Protein AF-A0A2Z5TQY1-F1 (afdb_monomer_lite)

Secondary structure (DSSP, 8-state):
------TT-----HHHHTTTT---HHHHHHHHHHHHHHTT--HHHHHHTTPPPHHHHHT--HHHHHHHHHHHHHHHHHHH--HHHHHHHHT-HHHHHHHHHH-----

pLDDT: mean 81.79, std 12.51, range [47.22, 91.69]

Structure (mmCIF, N/CA/C/O backbone):
data_AF-A0A2Z5TQY1-F1
#
_entry.id   AF-A0A2Z5TQY1-F1
#
loop_
_atom_site.group_PDB
_atom_site.id
_atom_site.type_symbol
_atom_site.label_atom_id
_atom_site.label_alt_id
_atom_site.label_comp_id
_atom_site.label_asym_id
_atom_site.label_entity_id
_atom_site.label_seq_id
_atom_site.pdbx_PDB_ins_code
_atom_site.Cartn_x
_atom_site.Cartn_y
_atom_site.Cartn_z
_atom_site.occupancy
_atom_site.B_iso_or_equiv
_atom_site.auth_seq_id
_atom_site.auth_comp_id
_atom_site.auth_asym_id
_atom_site.auth_atom_id
_atom_site.pdbx_PDB_model_num
ATOM 1 N N . MET A 1 1 ? -34.156 15.464 27.655 1.00 47.22 1 MET A N 1
ATOM 2 C CA . MET A 1 1 ? -33.982 14.106 28.207 1.00 47.22 1 MET A CA 1
ATOM 3 C C . MET A 1 1 ? -32.524 13.991 28.590 1.00 47.22 1 MET A C 1
ATOM 5 O O . MET A 1 1 ? -31.688 14.123 27.707 1.00 47.22 1 MET A O 1
ATOM 9 N N . GLU A 1 2 ? -32.223 13.866 29.880 1.00 56.53 2 GLU A N 1
ATOM 10 C CA . GLU A 1 2 ? -30.855 13.606 30.336 1.00 56.53 2 GLU A CA 1
ATOM 11 C C . GLU A 1 2 ? -30.535 12.130 30.107 1.00 56.53 2 GLU A C 1
ATOM 13 O O . GLU A 1 2 ? -31.314 11.247 30.470 1.00 56.53 2 GLU A O 1
ATOM 18 N N . LEU A 1 3 ? -29.417 11.872 29.434 1.00 64.00 3 LEU A N 1
ATOM 19 C CA . LEU A 1 3 ? -28.947 10.528 29.140 1.00 64.00 3 LEU A CA 1
ATOM 20 C C . LEU A 1 3 ? -28.297 9.966 30.413 1.00 64.00 3 LEU A C 1
ATOM 22 O O . LEU A 1 3 ? -27.142 10.260 30.708 1.00 64.00 3 LEU A O 1
ATOM 26 N N . VAL A 1 4 ? -29.052 9.199 31.201 1.00 71.56 4 VAL A N 1
ATOM 27 C CA . VAL A 1 4 ? -28.528 8.538 32.405 1.00 71.56 4 VAL A CA 1
ATOM 28 C C . VAL A 1 4 ? -27.828 7.250 31.978 1.00 71.56 4 VAL A C 1
ATOM 30 O O . VAL A 1 4 ? -28.479 6.262 31.636 1.00 71.56 4 VAL A O 1
ATOM 33 N N . LEU A 1 5 ? -26.497 7.280 31.943 1.00 70.75 5 LEU A N 1
ATOM 34 C CA . LEU A 1 5 ? -25.688 6.122 31.571 1.00 70.75 5 LEU A CA 1
ATOM 35 C C . LEU A 1 5 ? -25.621 5.113 32.736 1.00 70.75 5 LEU A C 1
ATOM 37 O O . LEU A 1 5 ? -25.535 5.524 33.895 1.00 70.75 5 LEU A O 1
ATOM 41 N N . PRO A 1 6 ? -25.652 3.795 32.462 1.00 73.56 6 PRO A N 1
ATOM 42 C CA . PRO A 1 6 ? -25.461 2.770 33.485 1.00 73.56 6 PRO A CA 1
ATOM 43 C C . PRO A 1 6 ? -24.115 2.938 34.205 1.00 73.56 6 PRO A C 1
ATOM 45 O O . PRO A 1 6 ? -23.114 3.247 33.566 1.00 73.56 6 PRO A O 1
ATOM 48 N N . ASN A 1 7 ? -24.058 2.639 35.507 1.00 66.19 7 ASN A N 1
ATOM 49 C CA . ASN A 1 7 ? -22.859 2.799 36.356 1.00 66.19 7 ASN A CA 1
ATOM 50 C C . ASN A 1 7 ? -21.606 2.009 35.908 1.00 66.19 7 ASN A C 1
ATOM 52 O O . ASN A 1 7 ? -20.544 2.186 36.493 1.00 66.19 7 ASN A O 1
ATOM 56 N N . ASN A 1 8 ? -21.716 1.158 34.883 1.00 63.25 8 ASN A N 1
ATOM 57 C CA . ASN A 1 8 ? -20.603 0.412 34.287 1.00 63.25 8 ASN A CA 1
ATOM 58 C C . ASN A 1 8 ? -20.180 0.969 32.915 1.00 63.25 8 ASN A C 1
ATOM 60 O O . ASN A 1 8 ? -19.533 0.269 32.137 1.00 63.25 8 ASN A O 1
ATOM 64 N N . TYR A 1 9 ? -20.582 2.193 32.575 1.00 57.62 9 TYR A N 1
ATOM 65 C CA . TYR A 1 9 ? -20.153 2.838 31.343 1.00 57.62 9 TYR A CA 1
ATOM 66 C C . TYR A 1 9 ? -18.723 3.362 31.503 1.00 57.62 9 TYR A C 1
ATOM 68 O O . TYR A 1 9 ? -18.470 4.276 32.285 1.00 57.62 9 TYR A O 1
ATOM 76 N N . VAL A 1 10 ? -17.787 2.779 30.755 1.00 65.81 10 VAL A N 1
ATOM 77 C CA . VAL A 1 10 ? -16.455 3.355 30.551 1.00 65.81 10 VAL A CA 1
ATOM 78 C C . VAL A 1 10 ? -16.571 4.276 29.345 1.00 65.81 10 VAL A C 1
ATOM 80 O O . VAL A 1 10 ? -16.863 3.818 28.240 1.00 65.81 10 VAL A O 1
ATOM 83 N N . ALA A 1 11 ? -16.407 5.580 29.563 1.00 67.50 11 ALA A N 1
ATOM 84 C CA . ALA A 1 11 ? -16.276 6.521 28.462 1.00 67.50 11 ALA A CA 1
ATOM 85 C C . ALA A 1 11 ? -14.934 6.252 27.778 1.00 67.50 11 ALA A C 1
ATOM 87 O O . ALA A 1 11 ? -13.893 6.419 28.403 1.00 67.50 11 ALA A O 1
ATOM 88 N N . LEU A 1 12 ? -14.984 5.785 26.532 1.00 60.97 12 LEU A N 1
ATOM 89 C CA . LEU A 1 12 ? -13.794 5.597 25.713 1.00 60.97 12 LEU A CA 1
ATOM 90 C C . LEU A 1 12 ? -13.373 6.957 25.170 1.00 60.97 12 LEU A C 1
ATOM 92 O O . LEU A 1 12 ? -14.189 7.663 24.568 1.00 60.97 12 LEU A O 1
ATOM 96 N N . GLU A 1 13 ? -12.118 7.329 25.390 1.00 59.34 13 GLU A N 1
ATOM 97 C CA . GLU A 1 13 ? -11.576 8.550 24.803 1.00 59.34 13 GLU A CA 1
ATOM 98 C C . GLU A 1 13 ? -11.445 8.390 23.277 1.00 59.34 13 GLU A C 1
ATOM 100 O O . GLU A 1 13 ? -11.345 7.281 22.748 1.00 59.34 13 GLU A O 1
ATOM 105 N N . GLU A 1 14 ? -11.471 9.496 22.531 1.00 53.09 14 GLU A N 1
ATOM 106 C CA . GLU A 1 14 ? -11.428 9.486 21.057 1.00 53.09 14 GLU A CA 1
ATOM 107 C C . GLU A 1 14 ? -10.188 8.735 20.512 1.00 53.09 14 GLU A C 1
ATOM 109 O O . GLU A 1 14 ? -10.241 8.100 19.457 1.00 53.09 14 GLU A O 1
ATOM 114 N N . GLU A 1 15 ? -9.091 8.727 21.278 1.00 50.56 15 GLU A N 1
ATOM 115 C CA . GLU A 1 15 ? -7.882 7.940 21.002 1.00 50.56 15 GLU A CA 1
ATOM 116 C C . GLU A 1 15 ? -8.041 6.435 21.280 1.00 50.56 15 GLU A C 1
ATOM 118 O O . GLU A 1 15 ? -7.414 5.616 20.608 1.00 50.56 15 GLU A O 1
ATOM 123 N N . GLU A 1 16 ? -8.899 6.038 22.219 1.00 49.97 16 GLU A N 1
ATOM 124 C CA . GLU A 1 16 ? -9.216 4.634 22.518 1.00 49.97 16 GLU A CA 1
ATOM 125 C C . GLU A 1 16 ? -10.210 4.058 21.499 1.00 49.97 16 GLU A C 1
ATOM 127 O O . GLU A 1 16 ? -10.156 2.874 21.157 1.00 49.97 16 GLU A O 1
ATOM 132 N N . MET A 1 17 ? -11.055 4.920 20.923 1.00 52.62 17 MET A N 1
ATOM 133 C CA . MET A 1 17 ? -11.953 4.587 19.813 1.00 52.62 17 MET A CA 1
ATOM 134 C C . MET A 1 17 ? -11.197 4.257 18.512 1.00 52.62 17 MET A C 1
ATOM 136 O O . MET A 1 17 ? -11.721 3.511 17.686 1.00 52.62 17 MET A O 1
ATOM 140 N N . MET A 1 18 ? -9.951 4.726 18.330 1.00 51.66 18 MET A N 1
ATOM 141 C CA . MET A 1 18 ? -9.102 4.334 17.187 1.00 51.66 18 MET A CA 1
ATOM 142 C C . MET A 1 18 ? -8.743 2.841 17.186 1.00 51.66 18 MET A C 1
ATOM 144 O O . MET A 1 18 ? -8.474 2.280 16.123 1.00 51.66 18 MET A O 1
ATOM 148 N N . TYR A 1 19 ? -8.726 2.191 18.354 1.00 50.88 19 TYR A N 1
ATOM 149 C CA . TYR A 1 19 ? -8.371 0.774 18.484 1.00 50.88 19 TYR A CA 1
ATOM 150 C C . TYR A 1 19 ? -9.563 -0.173 18.292 1.00 50.88 19 TYR A C 1
ATOM 152 O O . TYR A 1 19 ? -9.359 -1.379 18.146 1.00 50.88 19 TYR A O 1
ATOM 160 N N . LEU A 1 20 ? -10.794 0.347 18.247 1.00 53.75 20 LEU A N 1
ATOM 161 C CA . LEU A 1 20 ? -12.004 -0.466 18.077 1.00 53.75 20 LEU A CA 1
ATOM 162 C C . LEU A 1 20 ? -12.163 -1.038 16.664 1.00 53.75 20 LEU A C 1
ATOM 164 O O . LEU A 1 20 ? -12.861 -2.036 16.507 1.00 53.75 20 LEU A O 1
ATOM 168 N N . ASP A 1 21 ? -11.488 -0.471 15.660 1.00 56.44 21 ASP A N 1
ATOM 169 C CA . ASP A 1 21 ? -11.513 -1.004 14.289 1.00 56.44 21 ASP A CA 1
ATOM 170 C C . ASP A 1 21 ? -10.543 -2.195 14.109 1.00 56.44 21 ASP A C 1
ATOM 172 O O . ASP A 1 21 ? -10.545 -2.874 13.093 1.00 56.44 21 ASP A O 1
ATOM 176 N N . GLY A 1 22 ? -9.709 -2.520 15.109 1.00 58.56 22 GLY A N 1
ATOM 177 C CA . GLY A 1 22 ? -8.903 -3.753 15.143 1.00 58.56 22 GLY A CA 1
ATOM 178 C C . GLY A 1 22 ? -7.729 -3.829 14.155 1.00 58.56 22 GLY A C 1
ATOM 179 O O . GLY A 1 22 ? -6.984 -4.812 14.154 1.00 58.56 22 GLY A O 1
ATOM 180 N N . GLY A 1 23 ? -7.525 -2.819 13.311 1.00 67.81 23 GLY A N 1
ATOM 181 C CA . GLY A 1 23 ? -6.437 -2.786 12.341 1.00 67.81 23 GLY A CA 1
ATOM 182 C C . GLY A 1 23 ? -5.258 -1.919 12.769 1.00 67.81 23 GLY A C 1
ATOM 183 O O . GLY A 1 23 ? -5.401 -0.972 13.537 1.00 67.81 23 GLY A O 1
ATOM 184 N N . SER A 1 24 ? -4.066 -2.238 12.256 1.00 79.00 24 SER A N 1
ATOM 185 C CA . SER A 1 24 ? -2.830 -1.550 12.641 1.00 79.00 24 SER A CA 1
ATOM 186 C C . SER A 1 24 ? -2.002 -1.122 11.424 1.00 79.00 24 SER A C 1
ATOM 188 O O . SER A 1 24 ? -1.864 -1.897 10.467 1.00 79.00 24 SER A O 1
ATOM 190 N N . PRO A 1 25 ? -1.353 0.059 11.471 1.00 80.62 25 PRO A N 1
ATOM 191 C CA . PRO A 1 25 ? -0.384 0.466 10.453 1.00 80.62 25 PRO A CA 1
ATOM 192 C C . PRO A 1 25 ? 0.696 -0.601 10.230 1.00 80.62 25 PRO A C 1
ATOM 194 O O . PRO A 1 25 ? 1.140 -0.848 9.107 1.00 80.62 25 PRO A O 1
ATOM 197 N N . GLN A 1 26 ? 1.099 -1.285 11.304 1.00 86.56 26 GLN A N 1
ATOM 198 C CA . GLN A 1 26 ? 2.137 -2.307 11.298 1.00 86.56 26 GLN A CA 1
ATOM 199 C C . GLN A 1 26 ? 1.780 -3.487 10.388 1.00 86.56 26 GLN A C 1
ATOM 201 O O . GLN A 1 26 ? 2.669 -3.997 9.705 1.00 86.56 26 GLN A O 1
ATOM 206 N N . ASN A 1 27 ? 0.515 -3.911 10.327 1.00 90.25 27 ASN A N 1
ATOM 207 C CA . ASN A 1 27 ? 0.093 -4.983 9.421 1.00 90.25 27 ASN A CA 1
ATOM 208 C C . ASN A 1 27 ? 0.275 -4.576 7.959 1.00 90.25 27 ASN A C 1
ATOM 210 O O . ASN A 1 27 ? 0.928 -5.300 7.200 1.00 90.25 27 ASN A O 1
ATOM 214 N N . LEU A 1 28 ? -0.213 -3.389 7.588 1.00 89.38 28 LEU A N 1
ATOM 215 C CA . LEU A 1 28 ? -0.100 -2.871 6.227 1.00 89.38 28 LEU A CA 1
ATOM 216 C C . LEU A 1 28 ? 1.367 -2.759 5.792 1.00 89.38 28 LEU A C 1
ATOM 218 O O . LEU A 1 28 ? 1.744 -3.214 4.712 1.00 89.38 28 LEU A O 1
ATOM 222 N N . ILE A 1 29 ? 2.217 -2.200 6.652 1.00 89.31 29 ILE A N 1
ATOM 223 C CA . ILE A 1 29 ? 3.638 -1.993 6.348 1.00 89.31 29 ILE A CA 1
ATOM 224 C C . ILE A 1 29 ? 4.351 -3.317 6.184 1.00 89.31 29 ILE A C 1
ATOM 226 O O . ILE A 1 29 ? 5.059 -3.517 5.197 1.00 89.31 29 ILE A O 1
ATOM 230 N N . LYS A 1 30 ? 4.156 -4.238 7.130 1.00 90.75 30 LYS A N 1
ATOM 231 C CA . LYS A 1 30 ? 4.777 -5.551 7.038 1.00 90.75 30 LYS A CA 1
ATOM 232 C C . LYS A 1 30 ? 4.295 -6.268 5.767 1.00 90.75 30 LYS A C 1
ATOM 234 O O . LYS A 1 30 ? 5.071 -7.004 5.165 1.00 90.75 30 LYS A O 1
ATOM 239 N N . ASN A 1 31 ? 3.048 -6.054 5.321 1.00 91.69 31 ASN A N 1
ATOM 240 C CA . ASN A 1 31 ? 2.514 -6.655 4.090 1.00 91.69 31 ASN A CA 1
ATOM 241 C C . ASN A 1 31 ? 3.246 -6.128 2.858 1.00 91.69 31 ASN A C 1
ATOM 243 O O . ASN A 1 31 ? 3.716 -6.912 2.036 1.00 91.69 31 ASN A O 1
ATOM 247 N N . ILE A 1 32 ? 3.426 -4.810 2.775 1.00 90.12 32 ILE A N 1
ATOM 248 C CA . ILE A 1 32 ? 4.217 -4.176 1.716 1.00 90.12 32 ILE A CA 1
ATOM 249 C C . ILE A 1 32 ? 5.669 -4.678 1.753 1.00 90.12 32 ILE A C 1
ATOM 251 O O . ILE A 1 32 ? 6.245 -4.975 0.709 1.00 90.12 32 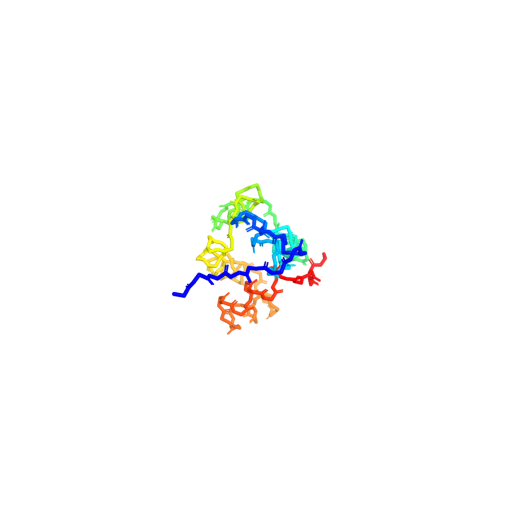ILE A O 1
ATOM 255 N N . GLN A 1 33 ? 6.262 -4.829 2.939 1.00 90.00 33 GLN A N 1
ATOM 256 C CA . GLN A 1 33 ? 7.622 -5.355 3.086 1.00 90.00 33 GLN A CA 1
ATOM 257 C C . GLN A 1 33 ? 7.751 -6.813 2.646 1.00 90.00 33 GLN A C 1
ATOM 259 O O . GLN A 1 33 ? 8.691 -7.125 1.921 1.00 90.00 33 GLN A O 1
ATOM 264 N N . GLY A 1 34 ? 6.820 -7.685 3.038 1.00 90.88 34 GLY A N 1
ATOM 265 C CA . GLY A 1 34 ? 6.812 -9.084 2.611 1.00 90.88 34 GLY A CA 1
ATOM 266 C C . GLY A 1 34 ? 6.670 -9.207 1.094 1.00 90.88 34 GLY A C 1
ATOM 267 O O . GLY A 1 34 ? 7.387 -9.979 0.464 1.00 90.88 34 GLY A O 1
ATOM 268 N N . LEU A 1 35 ? 5.836 -8.367 0.467 1.00 90.62 35 LEU A N 1
ATOM 269 C CA . LEU A 1 35 ? 5.747 -8.282 -0.996 1.00 90.62 35 LEU A CA 1
ATOM 270 C C . LEU A 1 35 ? 7.072 -7.842 -1.635 1.00 90.62 35 LEU A C 1
ATOM 272 O O . LEU A 1 35 ? 7.535 -8.466 -2.589 1.00 90.62 35 LEU A O 1
ATOM 276 N N . ILE A 1 36 ? 7.707 -6.794 -1.106 1.00 90.06 36 ILE A N 1
ATOM 277 C CA . ILE A 1 36 ? 9.010 -6.309 -1.591 1.00 90.06 36 ILE A CA 1
ATOM 278 C C . ILE A 1 36 ? 10.086 -7.391 -1.451 1.00 90.06 36 ILE A C 1
ATOM 280 O O . ILE A 1 36 ? 10.879 -7.593 -2.368 1.00 90.06 36 ILE A O 1
ATOM 284 N N . HIS A 1 37 ? 10.101 -8.106 -0.325 1.00 89.38 37 HIS A N 1
ATOM 285 C CA . HIS A 1 37 ? 11.055 -9.180 -0.077 1.00 89.38 37 HIS A CA 1
ATOM 286 C C . HIS A 1 37 ? 10.848 -10.345 -1.052 1.00 89.38 37 HIS A C 1
ATOM 288 O O . HIS A 1 37 ? 11.793 -10.759 -1.718 1.00 89.38 37 HIS A O 1
ATOM 294 N N . LYS A 1 38 ? 9.602 -10.805 -1.224 1.00 89.31 38 LYS A N 1
ATOM 295 C CA . LYS A 1 38 ? 9.252 -11.889 -2.159 1.00 89.31 38 LYS A CA 1
ATOM 296 C C . LYS A 1 38 ? 9.521 -11.551 -3.621 1.00 89.31 38 LYS A C 1
ATOM 298 O O . LYS A 1 38 ? 9.746 -12.452 -4.419 1.00 89.31 38 LYS A O 1
ATOM 303 N N . THR A 1 39 ? 9.482 -10.272 -3.981 1.00 89.62 39 THR A N 1
ATOM 304 C CA . THR A 1 39 ? 9.764 -9.813 -5.349 1.00 89.62 39 THR A CA 1
ATOM 305 C C . THR A 1 39 ? 11.242 -9.528 -5.604 1.00 89.62 39 THR A C 1
ATOM 307 O O . THR A 1 39 ? 11.606 -9.236 -6.738 1.00 89.62 39 THR A O 1
ATOM 310 N N . GLY A 1 40 ? 12.106 -9.612 -4.585 1.00 89.06 40 GLY A N 1
ATOM 311 C CA . GLY A 1 40 ? 13.544 -9.374 -4.738 1.00 89.06 40 GLY A CA 1
ATOM 312 C C . GLY A 1 40 ? 13.898 -7.925 -5.093 1.00 89.06 40 GLY A C 1
ATOM 313 O O . GLY A 1 40 ? 14.962 -7.661 -5.652 1.00 89.06 40 GLY A O 1
ATOM 314 N N . LEU A 1 41 ? 13.015 -6.968 -4.794 1.00 89.94 41 LEU A N 1
ATOM 315 C CA . LEU A 1 41 ? 13.210 -5.564 -5.151 1.00 89.94 41 LEU A CA 1
ATOM 316 C C . LEU A 1 41 ? 14.346 -4.929 -4.336 1.00 89.94 41 LEU A C 1
ATOM 318 O O . LEU A 1 41 ? 14.241 -4.751 -3.119 1.00 89.94 41 LEU A O 1
ATOM 322 N N . SER A 1 42 ? 15.417 -4.522 -5.023 1.00 90.12 42 SER A N 1
ATOM 323 C CA . SER A 1 42 ? 16.547 -3.826 -4.401 1.00 90.12 42 SER A CA 1
ATOM 324 C C . SER A 1 42 ? 16.141 -2.451 -3.854 1.00 90.12 42 SER A C 1
ATOM 326 O O . SER A 1 42 ? 15.206 -1.807 -4.340 1.00 90.12 42 SER A O 1
ATOM 328 N N . MET A 1 43 ? 16.877 -1.955 -2.853 1.00 88.25 43 MET A N 1
ATOM 329 C CA . MET A 1 43 ? 16.645 -0.607 -2.318 1.00 88.25 43 MET A CA 1
ATOM 330 C C . MET A 1 43 ? 16.809 0.475 -3.400 1.00 88.25 43 MET A C 1
ATOM 332 O O . MET A 1 43 ? 16.015 1.411 -3.446 1.00 88.25 43 MET A O 1
ATOM 336 N N . ALA A 1 44 ? 17.779 0.317 -4.307 1.00 89.12 44 ALA A N 1
ATOM 337 C CA . ALA A 1 44 ? 18.016 1.257 -5.402 1.00 89.12 44 ALA A CA 1
ATOM 338 C C . ALA A 1 44 ? 16.798 1.378 -6.334 1.00 89.12 44 ALA A C 1
ATOM 340 O O . ALA A 1 44 ? 16.346 2.489 -6.608 1.00 89.12 44 ALA A O 1
ATOM 341 N N . ASN A 1 45 ? 16.200 0.250 -6.735 1.00 90.62 45 ASN A N 1
ATOM 342 C CA . ASN A 1 45 ? 15.017 0.244 -7.603 1.00 90.62 45 ASN A CA 1
ATOM 343 C C . ASN A 1 45 ? 13.806 0.884 -6.917 1.00 90.62 45 ASN A C 1
ATOM 345 O O . ASN A 1 45 ? 13.018 1.586 -7.549 1.00 90.62 45 ASN A O 1
ATOM 349 N N . ARG A 1 46 ? 13.670 0.685 -5.601 1.00 89.88 46 ARG A N 1
ATOM 350 C CA . ARG A 1 46 ? 12.587 1.289 -4.818 1.00 89.88 46 ARG A CA 1
ATOM 351 C C . ARG A 1 46 ? 12.708 2.806 -4.739 1.00 89.88 46 ARG A C 1
ATOM 353 O O . ARG A 1 46 ? 11.708 3.502 -4.904 1.00 89.88 46 ARG A O 1
ATOM 360 N N . ILE A 1 47 ? 13.921 3.302 -4.502 1.00 89.69 47 ILE A N 1
ATOM 361 C CA . ILE A 1 47 ? 14.210 4.739 -4.462 1.00 89.69 47 ILE A CA 1
ATOM 362 C C . ILE A 1 47 ? 13.977 5.356 -5.842 1.00 89.69 47 ILE A C 1
ATOM 364 O O . ILE A 1 47 ? 13.282 6.362 -5.935 1.00 89.69 47 ILE A O 1
ATOM 368 N N . ALA A 1 48 ? 14.473 4.720 -6.909 1.00 89.81 48 ALA A N 1
ATOM 369 C CA . ALA A 1 48 ? 14.286 5.188 -8.284 1.00 89.81 48 ALA A CA 1
ATOM 370 C C . ALA A 1 48 ? 12.801 5.283 -8.681 1.00 89.81 48 ALA A C 1
ATOM 372 O O . ALA A 1 48 ? 12.398 6.223 -9.358 1.00 89.81 48 ALA A O 1
ATOM 373 N N . ALA A 1 49 ? 11.963 4.361 -8.199 1.00 89.25 49 ALA A N 1
ATOM 374 C CA . ALA A 1 49 ? 10.516 4.410 -8.407 1.00 89.25 49 ALA A CA 1
ATOM 375 C C . ALA A 1 49 ? 9.785 5.419 -7.498 1.00 89.25 49 ALA A C 1
ATOM 377 O O . ALA A 1 49 ? 8.570 5.619 -7.620 1.00 89.25 49 ALA A O 1
ATOM 378 N N . GLY A 1 50 ? 10.484 6.041 -6.545 1.00 90.19 50 GLY A N 1
ATOM 379 C CA . GLY A 1 50 ? 9.896 6.934 -5.551 1.00 90.19 50 GLY A CA 1
ATOM 380 C C . GLY A 1 50 ? 8.903 6.214 -4.640 1.00 90.19 50 GLY A C 1
ATOM 381 O O . GLY A 1 50 ? 7.818 6.739 -4.374 1.00 90.19 50 GLY A O 1
ATOM 382 N N . LEU A 1 51 ? 9.213 4.978 -4.237 1.00 90.88 51 LEU A N 1
ATOM 383 C CA . LEU A 1 51 ? 8.451 4.279 -3.206 1.00 90.88 51 LEU A CA 1
ATOM 384 C C . LEU A 1 51 ? 8.791 4.878 -1.831 1.00 90.88 51 LEU A C 1
ATOM 386 O O . LEU A 1 51 ? 9.972 5.053 -1.522 1.00 90.88 51 LEU A O 1
ATOM 390 N N . PRO A 1 52 ? 7.789 5.173 -0.985 1.00 89.12 52 PRO A N 1
ATOM 391 C CA . PRO A 1 52 ? 8.038 5.686 0.353 1.00 89.12 52 PRO A CA 1
ATOM 392 C C . PRO A 1 52 ? 8.839 4.681 1.188 1.00 89.12 52 PRO A C 1
ATOM 394 O O . PRO A 1 52 ? 8.710 3.459 1.051 1.00 89.12 52 PRO A O 1
ATOM 397 N N . SER A 1 53 ? 9.690 5.207 2.069 1.00 87.62 53 SER A N 1
ATOM 398 C CA . SER A 1 53 ? 10.474 4.374 2.979 1.00 87.62 53 SER A CA 1
ATOM 399 C C . SER A 1 53 ? 9.564 3.662 3.986 1.00 87.62 53 SER A C 1
ATOM 401 O O . SER A 1 53 ? 8.478 4.147 4.306 1.00 87.62 53 SER A O 1
ATOM 403 N N . THR A 1 54 ? 10.027 2.545 4.553 1.00 83.50 54 THR A N 1
ATOM 404 C CA . THR A 1 54 ? 9.310 1.854 5.639 1.00 83.50 54 THR A CA 1
ATOM 405 C C . THR A 1 54 ? 8.984 2.801 6.796 1.00 83.50 54 THR A C 1
ATOM 407 O O . THR A 1 54 ? 7.887 2.755 7.335 1.00 83.50 54 THR A O 1
ATOM 410 N N . ILE A 1 55 ? 9.921 3.685 7.151 1.00 85.44 55 ILE A N 1
ATOM 411 C CA . ILE A 1 55 ? 9.760 4.645 8.250 1.00 85.44 55 ILE A CA 1
ATOM 412 C C . ILE A 1 55 ? 8.681 5.677 7.910 1.00 85.44 55 ILE A C 1
ATOM 414 O O . ILE A 1 55 ? 7.896 6.054 8.771 1.00 85.44 55 ILE A O 1
ATOM 418 N N . THR A 1 56 ? 8.611 6.117 6.652 1.00 88.62 56 THR A N 1
ATOM 419 C CA . THR A 1 56 ? 7.553 7.021 6.182 1.00 88.62 56 THR A CA 1
ATOM 420 C C . THR A 1 56 ? 6.188 6.347 6.279 1.00 88.62 56 THR A C 1
ATOM 422 O O . THR A 1 56 ? 5.259 6.942 6.814 1.00 88.62 56 THR A O 1
ATOM 425 N N . MET A 1 57 ? 6.083 5.095 5.825 1.00 86.12 57 MET A N 1
ATOM 426 C CA . MET A 1 57 ? 4.836 4.327 5.896 1.00 86.12 57 MET A CA 1
ATOM 427 C C . MET A 1 57 ? 4.425 4.007 7.342 1.00 86.12 57 MET A C 1
ATOM 429 O O . MET A 1 57 ? 3.239 3.974 7.639 1.00 86.12 57 MET A O 1
ATOM 433 N N . ALA A 1 58 ? 5.387 3.848 8.259 1.00 83.25 58 ALA A N 1
ATOM 434 C CA . ALA A 1 58 ? 5.151 3.672 9.698 1.00 83.25 58 ALA A CA 1
ATOM 435 C C . ALA A 1 58 ? 4.442 4.837 10.377 1.00 83.25 58 ALA A C 1
ATOM 437 O O . ALA A 1 58 ? 3.845 4.648 11.431 1.00 83.25 58 ALA A O 1
ATOM 438 N N . LYS A 1 59 ? 4.478 6.021 9.767 1.00 86.12 59 LYS A N 1
ATOM 439 C CA . L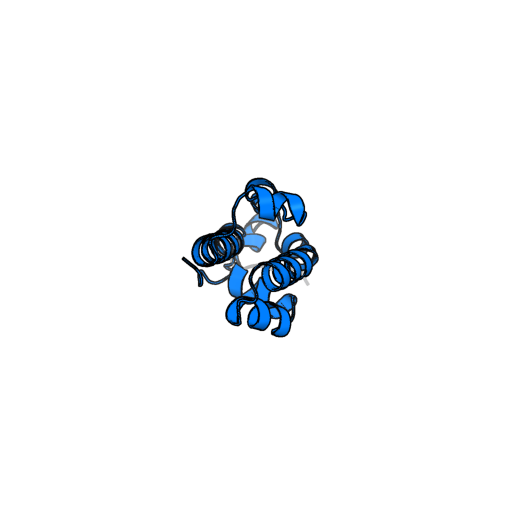YS A 1 59 ? 3.795 7.213 10.270 1.00 86.12 59 LYS A CA 1
ATOM 440 C C . LYS A 1 59 ? 2.413 7.413 9.649 1.00 86.12 59 LYS A C 1
ATOM 442 O O . LYS A 1 59 ? 1.758 8.404 9.953 1.00 86.12 59 LYS A O 1
ATOM 447 N N . TRP A 1 60 ? 1.980 6.537 8.742 1.00 86.19 60 TRP A N 1
ATOM 448 C CA . TRP A 1 60 ? 0.679 6.675 8.097 1.00 86.19 60 TRP A CA 1
ATOM 449 C C . TRP A 1 60 ? -0.443 6.253 9.041 1.00 86.19 60 TRP A C 1
ATOM 451 O O . TRP A 1 60 ? -0.488 5.110 9.491 1.00 86.19 60 TRP A O 1
ATOM 461 N N . GLY A 1 61 ? -1.385 7.168 9.274 1.00 87.38 61 GLY A N 1
ATOM 462 C CA . GLY A 1 61 ? -2.715 6.806 9.753 1.00 87.38 61 GLY A CA 1
ATOM 463 C C . GLY A 1 61 ? -3.525 6.122 8.649 1.00 87.38 61 GLY A C 1
ATOM 464 O O . GLY A 1 61 ? -3.135 6.143 7.477 1.00 87.38 61 GLY A O 1
ATOM 465 N N . TYR A 1 62 ? -4.672 5.545 9.008 1.00 86.19 62 TYR A N 1
ATOM 466 C CA . TYR A 1 62 ? -5.525 4.795 8.078 1.00 86.19 62 TYR A CA 1
ATOM 467 C C . TYR A 1 62 ? -5.880 5.600 6.818 1.00 86.19 62 TYR A C 1
ATOM 469 O O . TYR A 1 62 ? -5.667 5.143 5.697 1.00 86.19 62 TYR A O 1
ATOM 477 N N . TRP A 1 63 ? -6.320 6.849 6.986 1.00 85.00 63 TRP A N 1
ATOM 478 C CA . TRP A 1 63 ? -6.682 7.732 5.872 1.00 85.00 63 TRP A CA 1
ATOM 479 C C . TRP A 1 63 ? -5.489 8.125 4.991 1.00 85.00 63 TRP A C 1
ATOM 4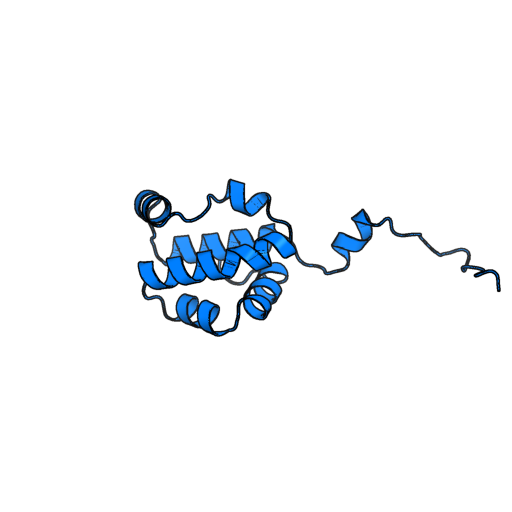81 O O . TRP A 1 63 ? -5.612 8.222 3.770 1.00 85.00 63 TRP A O 1
ATOM 491 N N . THR A 1 64 ? -4.308 8.300 5.587 1.00 88.75 64 THR A N 1
ATOM 492 C CA . THR A 1 64 ? -3.071 8.533 4.833 1.00 88.75 64 THR A CA 1
ATOM 493 C C . THR A 1 64 ? -2.702 7.292 4.025 1.00 88.75 64 THR A C 1
ATOM 495 O O . THR A 1 64 ? -2.443 7.388 2.828 1.00 88.75 64 THR A O 1
ATOM 498 N N . ALA A 1 65 ? -2.739 6.109 4.640 1.00 88.62 65 ALA A N 1
ATOM 499 C CA . ALA A 1 65 ? -2.513 4.850 3.943 1.00 88.62 65 ALA A CA 1
ATOM 500 C C . ALA A 1 65 ? -3.501 4.671 2.785 1.00 88.62 65 ALA A C 1
ATOM 502 O O . ALA A 1 65 ? -3.083 4.352 1.677 1.00 88.62 65 ALA A O 1
ATOM 503 N N . MET A 1 66 ? -4.778 4.973 3.006 1.00 87.62 66 MET A N 1
ATOM 504 C CA . MET A 1 66 ? -5.812 4.961 1.978 1.00 87.62 66 MET A CA 1
ATOM 505 C C . MET A 1 66 ? -5.464 5.824 0.758 1.00 87.62 66 MET A C 1
ATOM 507 O O . MET A 1 66 ? -5.599 5.376 -0.380 1.00 87.62 66 MET A O 1
ATOM 511 N N . ALA A 1 67 ? -4.975 7.043 0.982 1.00 88.94 67 ALA A N 1
ATOM 512 C CA . ALA A 1 67 ? -4.610 7.955 -0.098 1.00 88.94 67 ALA A CA 1
ATOM 513 C C . ALA A 1 67 ? -3.347 7.509 -0.862 1.00 88.94 67 ALA A C 1
ATOM 515 O O . ALA A 1 67 ? -3.296 7.598 -2.088 1.00 88.94 67 ALA A O 1
ATOM 516 N N . TYR A 1 68 ? -2.321 7.020 -0.156 1.00 89.00 68 TYR A N 1
ATOM 517 C CA . TYR A 1 68 ? -1.006 6.745 -0.754 1.00 89.00 68 TYR A CA 1
ATOM 518 C C . TYR A 1 68 ? -0.822 5.308 -1.258 1.00 89.00 68 TYR A C 1
ATOM 520 O O . TYR A 1 68 ? -0.079 5.087 -2.219 1.00 89.00 68 TYR A O 1
ATOM 528 N N . PHE A 1 69 ? -1.482 4.323 -0.647 1.00 89.44 69 PHE A N 1
ATOM 529 C CA . PHE A 1 69 ? -1.345 2.906 -0.988 1.00 89.44 69 PHE A CA 1
ATOM 530 C C . PHE A 1 69 ? -1.593 2.571 -2.467 1.00 89.44 69 PHE A C 1
ATOM 532 O O . PHE A 1 69 ? -0.760 1.851 -3.025 1.00 89.44 69 PHE A O 1
ATOM 539 N N . PRO A 1 70 ? -2.636 3.089 -3.153 1.00 88.69 70 PRO A N 1
ATOM 540 C CA . PRO A 1 70 ? -2.797 2.834 -4.587 1.00 88.69 70 PRO A CA 1
ATOM 541 C C . PRO A 1 70 ? -1.575 3.262 -5.410 1.00 88.69 70 PRO A C 1
ATOM 543 O O . PRO A 1 70 ? -1.152 2.537 -6.307 1.00 88.69 70 PRO A O 1
ATOM 546 N N . GLY A 1 71 ? -0.940 4.387 -5.067 1.00 89.75 71 GLY A N 1
ATOM 547 C CA . GLY A 1 71 ? 0.304 4.812 -5.710 1.00 89.75 71 GLY A CA 1
ATOM 548 C C . GLY A 1 71 ? 1.464 3.841 -5.461 1.00 89.75 71 GLY A C 1
ATOM 549 O O . GLY A 1 71 ? 2.229 3.543 -6.378 1.00 89.75 71 GLY A O 1
ATOM 550 N N . VAL A 1 72 ? 1.583 3.308 -4.240 1.00 90.44 72 VAL A N 1
ATOM 551 C CA . VAL A 1 72 ? 2.607 2.310 -3.876 1.00 90.44 72 VAL A CA 1
ATOM 552 C C . VAL A 1 72 ? 2.412 1.011 -4.656 1.00 90.44 72 VAL A C 1
ATOM 554 O O . VAL A 1 72 ? 3.359 0.518 -5.269 1.00 90.44 72 VAL A O 1
ATOM 557 N N . ILE A 1 73 ? 1.196 0.460 -4.664 1.00 90.19 73 ILE A N 1
ATOM 558 C CA . ILE A 1 73 ? 0.904 -0.821 -5.315 1.00 90.19 73 ILE A CA 1
ATOM 559 C C . ILE A 1 73 ? 1.009 -0.727 -6.835 1.00 90.19 73 ILE A C 1
ATOM 561 O O . ILE A 1 73 ? 1.560 -1.640 -7.448 1.00 90.19 73 ILE A O 1
ATOM 565 N N . THR A 1 74 ? 0.576 0.370 -7.458 1.00 89.44 74 THR A N 1
ATOM 566 C CA . THR A 1 74 ? 0.741 0.563 -8.909 1.00 89.44 74 THR A CA 1
ATOM 567 C C . THR A 1 74 ? 2.218 0.589 -9.301 1.00 89.44 74 THR A C 1
ATOM 569 O O . THR A 1 74 ? 2.622 -0.092 -10.243 1.00 89.44 74 THR A O 1
ATOM 572 N N . LYS A 1 75 ? 3.063 1.294 -8.535 1.00 90.56 75 LYS A N 1
ATOM 573 C CA . LYS A 1 75 ? 4.519 1.301 -8.752 1.00 90.56 75 LYS A CA 1
ATOM 574 C C . LYS A 1 75 ? 5.135 -0.08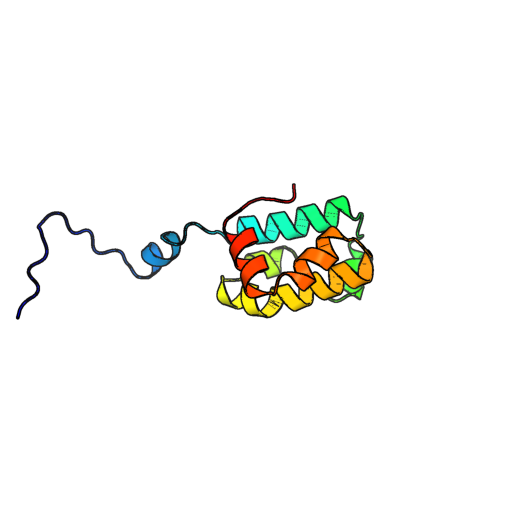4 -8.551 1.00 90.56 75 LYS A C 1
ATOM 576 O O . LYS A 1 75 ? 5.927 -0.522 -9.378 1.00 90.56 75 LYS A O 1
ATOM 581 N N . LEU A 1 76 ? 4.760 -0.792 -7.483 1.00 89.38 76 LEU A N 1
ATOM 582 C CA . LEU A 1 76 ? 5.228 -2.162 -7.243 1.00 89.38 76 LEU A CA 1
ATOM 583 C C . LEU A 1 76 ? 4.786 -3.121 -8.356 1.00 89.38 76 LEU A C 1
ATOM 585 O O . LEU A 1 76 ? 5.575 -3.969 -8.770 1.00 89.38 76 LEU A O 1
ATOM 589 N N . SER A 1 77 ? 3.568 -2.965 -8.875 1.00 89.88 77 SER A N 1
ATOM 590 C CA . SER A 1 77 ? 3.056 -3.751 -10.004 1.00 89.88 77 SER A CA 1
ATOM 591 C C . SER A 1 77 ? 3.909 -3.531 -11.251 1.00 89.88 77 SER A C 1
ATOM 593 O O . SER A 1 77 ? 4.358 -4.497 -11.861 1.00 89.88 77 SER A O 1
ATOM 595 N N . ALA A 1 78 ? 4.206 -2.269 -11.577 1.00 89.56 78 ALA A N 1
ATOM 596 C CA . ALA A 1 78 ? 5.025 -1.909 -12.733 1.00 89.56 78 ALA A CA 1
ATOM 597 C C . ALA A 1 78 ? 6.472 -2.418 -12.627 1.00 89.56 78 ALA A C 1
ATOM 599 O O . ALA A 1 78 ? 7.050 -2.836 -13.624 1.00 89.56 78 ALA A O 1
ATOM 600 N N . LEU A 1 79 ? 7.056 -2.411 -11.425 1.00 90.31 79 LEU A N 1
ATOM 601 C CA . LEU A 1 79 ? 8.436 -2.857 -11.208 1.00 90.31 79 LEU A CA 1
ATOM 602 C C . LEU A 1 79 ? 8.613 -4.375 -11.256 1.00 90.31 79 LEU A C 1
ATOM 604 O O . LEU A 1 79 ? 9.702 -4.850 -11.561 1.00 90.31 79 LEU A O 1
ATOM 608 N N . THR A 1 80 ? 7.589 -5.129 -10.861 1.00 89.69 80 THR A N 1
ATOM 609 C CA . THR A 1 80 ? 7.736 -6.565 -10.579 1.00 89.69 80 THR A CA 1
ATOM 610 C C . THR A 1 80 ? 6.993 -7.450 -11.564 1.00 89.69 80 THR A C 1
ATOM 612 O O . THR A 1 80 ? 7.314 -8.630 -11.662 1.00 89.69 80 THR A O 1
ATOM 615 N N . GLY A 1 81 ? 5.968 -6.924 -12.246 1.00 87.00 81 GLY A N 1
ATOM 616 C CA . GLY A 1 81 ? 5.061 -7.728 -13.068 1.00 87.00 81 GLY A CA 1
ATOM 617 C C . GLY A 1 81 ? 4.344 -8.832 -12.281 1.00 87.00 81 GLY A C 1
ATOM 618 O O . GLY A 1 81 ? 3.834 -9.777 -12.878 1.00 87.00 81 GLY A O 1
ATOM 619 N N . ASN A 1 82 ? 4.331 -8.763 -10.944 1.00 88.50 82 ASN A N 1
ATOM 620 C CA . ASN A 1 82 ? 3.837 -9.852 -10.116 1.00 88.50 82 ASN A CA 1
ATOM 621 C C . ASN A 1 82 ? 2.295 -9.884 -10.136 1.00 88.50 82 ASN A C 1
ATOM 623 O O . ASN A 1 82 ? 1.670 -8.902 -9.722 1.00 88.50 82 ASN A O 1
ATOM 627 N N . PRO A 1 83 ? 1.663 -11.005 -10.535 1.00 86.88 83 PRO A N 1
ATOM 628 C CA . PRO A 1 83 ? 0.211 -11.086 -10.691 1.00 86.88 83 PRO A CA 1
ATOM 629 C C . PRO A 1 83 ? -0.554 -10.867 -9.380 1.00 86.88 83 PRO A C 1
ATOM 631 O O . PRO A 1 83 ? -1.662 -10.343 -9.407 1.00 86.88 83 PRO A O 1
ATOM 634 N N . ILE A 1 84 ? 0.037 -11.192 -8.223 1.00 87.50 84 ILE A N 1
ATOM 635 C CA . ILE A 1 84 ? -0.577 -10.940 -6.910 1.00 87.50 84 ILE A CA 1
ATOM 636 C C . ILE A 1 84 ? -0.647 -9.433 -6.637 1.00 87.50 84 ILE A C 1
ATOM 638 O O . ILE A 1 84 ? -1.669 -8.930 -6.176 1.00 87.50 84 ILE A O 1
ATOM 642 N N . ILE A 1 85 ? 0.423 -8.697 -6.947 1.00 88.62 85 ILE A N 1
ATOM 643 C CA . ILE A 1 85 ? 0.487 -7.243 -6.737 1.00 88.62 85 ILE A CA 1
ATOM 644 C C . ILE A 1 85 ? -0.427 -6.521 -7.734 1.00 88.62 85 ILE A C 1
ATOM 646 O O . ILE A 1 85 ? -1.147 -5.602 -7.348 1.00 88.62 85 ILE A O 1
ATOM 650 N N . ILE A 1 86 ? -0.480 -6.999 -8.979 1.00 87.56 86 ILE A N 1
ATOM 651 C CA . ILE A 1 86 ? -1.430 -6.522 -9.993 1.00 87.56 86 ILE A CA 1
ATOM 652 C C . ILE A 1 86 ? -2.875 -6.770 -9.531 1.00 87.56 86 ILE A C 1
ATOM 654 O O . ILE A 1 86 ? -3.719 -5.883 -9.637 1.00 87.56 86 ILE A O 1
ATOM 658 N N . GLY A 1 87 ? -3.158 -7.939 -8.949 1.00 85.00 87 GLY A N 1
ATOM 659 C CA . GLY A 1 87 ? -4.460 -8.249 -8.358 1.00 85.00 87 GLY A CA 1
ATOM 660 C C . GLY A 1 87 ? -4.834 -7.304 -7.212 1.00 85.00 87 GLY A C 1
ATOM 661 O O . GLY A 1 87 ? -5.963 -6.825 -7.163 1.00 85.00 87 GLY A O 1
ATOM 662 N N . LEU A 1 88 ? -3.882 -6.955 -6.338 1.00 86.25 88 LEU A N 1
AT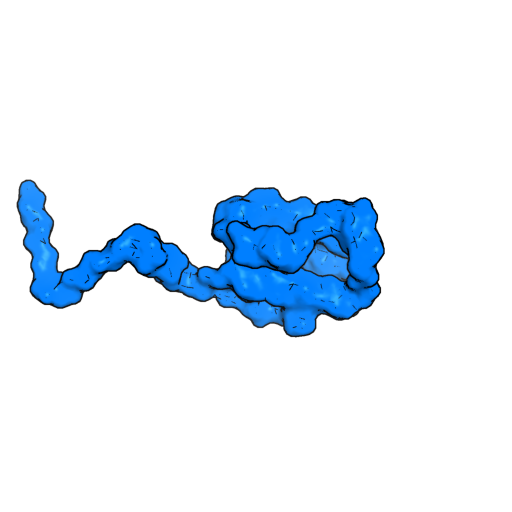OM 663 C CA . LEU A 1 88 ? -4.090 -5.945 -5.288 1.00 86.25 88 LEU A CA 1
ATOM 664 C C . LEU A 1 88 ? -4.385 -4.554 -5.862 1.00 86.25 88 LEU A C 1
ATOM 666 O O . LEU A 1 88 ? -5.207 -3.836 -5.297 1.00 86.25 88 LEU A O 1
ATOM 670 N N . ALA A 1 89 ? -3.751 -4.178 -6.976 1.00 82.19 89 ALA A N 1
ATOM 671 C CA . ALA A 1 89 ? -4.071 -2.936 -7.681 1.00 82.19 89 ALA A CA 1
ATOM 672 C C . ALA A 1 89 ? -5.514 -2.958 -8.223 1.00 82.19 89 ALA A C 1
ATOM 674 O O . ALA A 1 89 ? -6.216 -1.950 -8.161 1.00 82.19 89 ALA A O 1
ATOM 675 N N . GLY A 1 90 ? -5.959 -4.119 -8.720 1.00 79.62 90 GLY A N 1
ATOM 676 C CA . GLY A 1 90 ? -7.290 -4.331 -9.293 1.00 79.62 90 GLY A CA 1
ATOM 677 C C . GLY A 1 90 ? -8.430 -4.457 -8.275 1.00 79.62 90 GLY A C 1
ATOM 678 O O . GLY A 1 90 ? -9.557 -4.098 -8.599 1.00 79.62 90 GLY A O 1
ATOM 679 N N . LEU A 1 91 ? -8.156 -4.900 -7.040 1.00 77.25 91 LEU A N 1
ATOM 680 C CA . LEU A 1 91 ? -9.151 -5.030 -5.956 1.00 77.25 91 LEU A CA 1
ATOM 681 C C . LEU A 1 91 ? -9.748 -3.688 -5.490 1.00 77.25 91 LEU A C 1
ATOM 683 O O . LEU A 1 91 ? -10.714 -3.672 -4.730 1.00 77.25 91 LEU A O 1
ATOM 687 N N . GLY A 1 92 ? -9.195 -2.565 -5.947 1.00 74.62 92 GLY A N 1
ATOM 688 C CA . GLY A 1 92 ? -9.575 -1.230 -5.506 1.00 74.62 92 GLY A CA 1
ATOM 689 C C . GLY A 1 92 ? -8.849 -0.837 -4.220 1.00 74.62 92 GLY A C 1
ATOM 690 O O . GLY A 1 92 ? -8.740 -1.610 -3.266 1.00 74.62 92 GLY A O 1
ATOM 691 N N . ALA A 1 93 ? -8.354 0.403 -4.193 1.00 78.31 93 ALA A N 1
ATOM 692 C CA . ALA A 1 93 ? -7.514 0.926 -3.116 1.00 78.31 93 ALA A CA 1
ATOM 693 C C . ALA A 1 93 ? -8.127 0.737 -1.719 1.00 78.31 93 ALA A C 1
ATOM 695 O O . ALA A 1 93 ? -7.421 0.365 -0.788 1.00 78.31 93 ALA A O 1
ATOM 696 N N . ALA A 1 94 ? -9.441 0.948 -1.589 1.00 83.06 94 ALA A N 1
ATOM 697 C CA . ALA A 1 94 ? -10.149 0.857 -0.314 1.00 83.06 94 ALA A CA 1
ATOM 698 C C . ALA A 1 94 ? -10.219 -0.564 0.233 1.00 83.06 94 ALA A C 1
ATOM 700 O O . ALA A 1 94 ? -9.847 -0.793 1.381 1.00 83.06 94 ALA A O 1
ATOM 701 N N . ALA A 1 95 ? -10.621 -1.528 -0.594 1.00 87.06 95 ALA A N 1
ATOM 702 C CA . ALA A 1 95 ? -10.718 -2.916 -0.162 1.00 87.06 95 ALA A CA 1
ATOM 703 C C . ALA A 1 95 ? -9.335 -3.497 0.166 1.00 87.06 95 ALA A C 1
ATOM 705 O O . ALA A 1 95 ? -9.176 -4.183 1.175 1.00 87.06 95 ALA A O 1
ATOM 706 N N . ALA A 1 96 ? -8.321 -3.182 -0.647 1.00 88.44 96 ALA A N 1
ATOM 707 C CA . ALA A 1 96 ? -6.965 -3.672 -0.434 1.00 88.44 96 ALA A CA 1
ATOM 708 C C . ALA A 1 96 ? -6.331 -3.096 0.842 1.00 88.44 96 ALA A C 1
ATOM 710 O O . ALA A 1 96 ? -5.789 -3.856 1.645 1.00 88.44 96 ALA A O 1
ATOM 711 N N . VAL A 1 97 ? -6.427 -1.780 1.066 1.00 90.25 97 VAL A N 1
ATOM 712 C CA . VAL A 1 97 ? -5.919 -1.157 2.299 1.00 90.25 97 VAL A CA 1
ATOM 713 C C . VAL A 1 97 ? -6.669 -1.690 3.502 1.00 90.25 97 VAL A C 1
ATOM 715 O O . VAL A 1 97 ? -6.019 -2.171 4.422 1.00 90.25 97 VAL A O 1
ATOM 718 N N . HIS A 1 98 ? -8.004 -1.684 3.478 1.00 89.31 98 HIS A N 1
ATOM 719 C CA . HIS A 1 98 ? -8.807 -2.196 4.583 1.00 89.31 98 HIS A CA 1
ATOM 720 C C . HIS A 1 98 ? -8.425 -3.645 4.912 1.00 8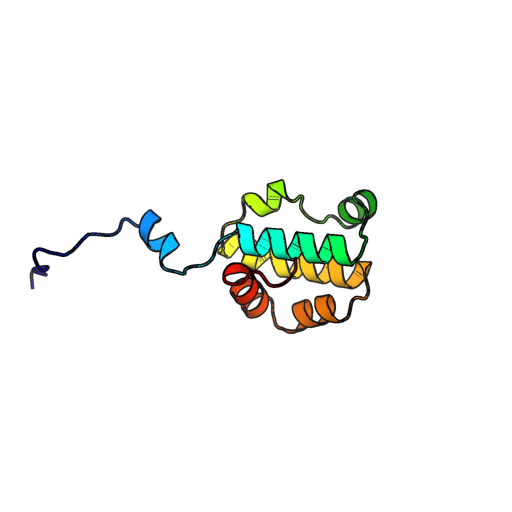9.31 98 HIS A C 1
ATOM 722 O O . HIS A 1 98 ? -8.136 -3.968 6.059 1.00 89.31 98 HIS A O 1
ATOM 728 N N . HIS A 1 99 ? -8.328 -4.530 3.919 1.00 89.56 99 HIS A N 1
ATOM 729 C CA . HIS A 1 99 ? -7.961 -5.921 4.171 1.00 89.56 99 HIS A CA 1
ATOM 730 C C . HIS A 1 99 ? -6.552 -6.070 4.766 1.00 89.56 99 HIS A C 1
ATOM 732 O O . HIS A 1 99 ? -6.379 -6.802 5.739 1.00 89.56 99 HIS A O 1
ATOM 738 N N . LEU A 1 100 ? -5.554 -5.368 4.221 1.00 90.94 100 LEU A N 1
ATOM 739 C CA . LEU A 1 100 ? -4.153 -5.472 4.655 1.00 90.94 100 LEU A CA 1
ATOM 740 C C . LEU A 1 100 ? -3.843 -4.700 5.944 1.00 90.94 100 LEU A C 1
ATOM 742 O O . LEU A 1 100 ? -2.818 -4.959 6.574 1.00 90.94 100 LEU A O 1
ATOM 746 N N . TRP A 1 101 ? -4.701 -3.756 6.322 1.00 90.69 101 TRP A N 1
ATOM 747 C CA . TRP A 1 101 ? -4.652 -3.033 7.591 1.00 90.69 101 TRP A CA 1
ATOM 748 C C . TRP A 1 101 ? -5.086 -3.935 8.754 1.00 90.69 101 TRP A C 1
ATOM 750 O O . TRP A 1 101 ? -4.448 -3.970 9.809 1.00 90.69 101 TRP A O 1
ATOM 760 N N . HIS A 1 102 ? -6.119 -4.744 8.523 1.00 89.31 102 HIS A N 1
ATOM 761 C CA . HIS A 1 102 ? -6.659 -5.669 9.517 1.00 89.31 102 HIS A CA 1
ATOM 762 C C . HIS A 1 102 ? -5.948 -7.031 9.518 1.00 89.31 102 HIS A C 1
ATOM 764 O O . HIS A 1 102 ? -5.840 -7.660 10.565 1.00 89.31 102 HIS A O 1
ATOM 770 N N . ASN A 1 103 ? -5.391 -7.473 8.382 1.00 89.62 103 ASN A N 1
ATOM 771 C CA . ASN A 1 103 ? -4.831 -8.820 8.238 1.00 89.62 103 ASN A CA 1
ATOM 772 C C . ASN A 1 103 ? -3.365 -8.817 7.797 1.00 89.62 103 ASN A C 1
ATOM 774 O O . ASN A 1 103 ? -2.977 -8.154 6.834 1.00 89.62 103 ASN A O 1
ATOM 778 N N . ARG A 1 104 ? -2.543 -9.649 8.443 1.00 90.12 104 ARG A N 1
ATOM 779 C CA . ARG A 1 104 ? -1.189 -9.979 7.984 1.00 90.12 104 ARG A CA 1
ATOM 780 C C . ARG A 1 104 ? -1.272 -11.112 6.956 1.00 90.12 104 ARG A C 1
ATOM 782 O O . ARG A 1 104 ? -1.578 -12.240 7.313 1.00 90.12 104 ARG A O 1
ATOM 789 N N . VAL A 1 105 ? -0.976 -10.814 5.695 1.00 90.25 105 VAL A N 1
ATOM 790 C CA . VAL A 1 105 ? -1.118 -11.754 4.567 1.00 90.25 105 VAL A CA 1
ATOM 791 C C . VAL A 1 105 ? 0.238 -12.126 3.961 1.00 90.25 105 VAL A C 1
ATOM 793 O O . VAL A 1 105 ? 0.503 -13.287 3.658 1.00 90.25 105 VAL A O 1
ATOM 796 N N . PHE A 1 106 ? 1.132 -11.150 3.793 1.00 88.50 106 PHE A N 1
ATOM 797 C CA . PHE A 1 106 ? 2.400 -11.327 3.083 1.00 88.50 106 PHE A CA 1
ATOM 798 C C . PHE A 1 106 ? 3.590 -11.284 4.031 1.00 88.50 106 PHE A C 1
ATOM 800 O O . PHE A 1 106 ? 4.029 -10.199 4.401 1.00 88.50 106 PHE A O 1
ATOM 807 N N . TYR A 1 107 ? 4.110 -12.451 4.399 1.00 86.44 107 TYR A N 1
ATOM 808 C CA . TYR A 1 107 ? 5.270 -12.603 5.283 1.00 86.44 107 TYR A CA 1
ATOM 809 C C . TYR A 1 107 ? 6.590 -12.323 4.576 1.00 86.44 107 TYR A C 1
ATOM 811 O O . TYR A 1 107 ? 6.764 -12.844 3.448 1.00 86.44 107 TYR A O 1
#

Radius of gyration: 17.68 Å; chains: 1; bounding box: 52×27×49 Å

Sequence (107 aa):
MELVLPNNYVALEEEEMMYLDGGSPQNLIKNIQGLIHKTGLSMANRIAAGLPSTITMAKWGYWTAMAYFPGVITKLSALTGNPIIIGLAGLGAAAAVHHLWHNRVFY

Foldseek 3Di:
DDDDDPPPDDDQDPVNVLCVLQFALVLLLVQLVLLCVVQVPDPVLCVVLVPDDSVRSNPDDLVSQLVCVLVNLVSSCVVRVDVVSVVLNVVHSVVSSSDSRNDRDRD

Organism: NCBI:txid1917441